Protein AF-A0A242LRC2-F1 (afdb_monomer_lite)

Structure (mmCIF, N/CA/C/O backbone):
data_AF-A0A242LRC2-F1
#
_entry.id   AF-A0A242LRC2-F1
#
loop_
_atom_site.group_PDB
_atom_site.id
_atom_site.type_symbol
_atom_site.label_atom_id
_atom_site.label_alt_id
_atom_site.label_comp_id
_atom_site.label_asym_id
_atom_site.label_entity_id
_atom_site.label_seq_id
_atom_site.pdbx_PDB_ins_code
_atom_site.Cartn_x
_atom_site.Cartn_y
_atom_site.Cartn_z
_atom_site.occupancy
_atom_site.B_iso_or_equiv
_atom_site.auth_seq_id
_atom_site.auth_comp_id
_atom_site.auth_asym_id
_atom_site.auth_atom_id
_atom_site.pdbx_PDB_model_num
ATOM 1 N N . MET A 1 1 ? 8.882 -4.545 10.844 1.00 68.50 1 MET A N 1
ATOM 2 C CA . MET A 1 1 ? 8.292 -4.348 9.499 1.00 68.50 1 MET A CA 1
ATOM 3 C C . MET A 1 1 ? 6.887 -3.809 9.713 1.00 68.50 1 MET A C 1
ATOM 5 O O . MET A 1 1 ? 6.365 -4.014 10.799 1.00 68.50 1 MET A O 1
ATOM 9 N N . ALA A 1 2 ? 6.335 -3.049 8.774 1.00 73.88 2 ALA A N 1
ATOM 10 C CA . ALA A 1 2 ? 4.997 -2.475 8.885 1.00 73.88 2 ALA A CA 1
ATOM 11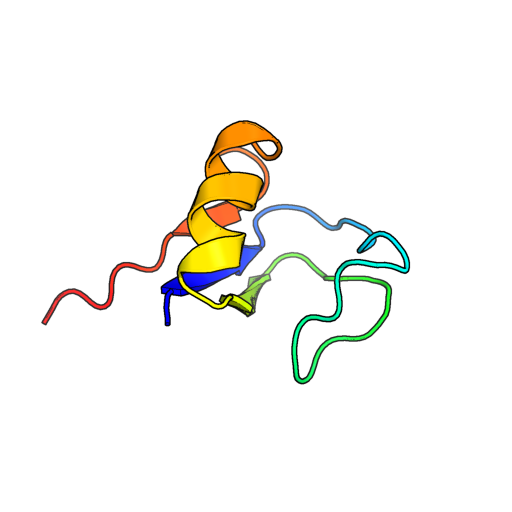 C C . ALA A 1 2 ? 4.138 -3.012 7.740 1.00 73.88 2 ALA A C 1
ATOM 13 O O . ALA A 1 2 ? 4.543 -2.932 6.578 1.00 73.88 2 ALA A O 1
ATOM 14 N N . LYS A 1 3 ? 2.975 -3.566 8.081 1.00 81.81 3 LYS A N 1
ATOM 15 C CA . LYS A 1 3 ? 1.996 -4.039 7.108 1.00 81.81 3 LYS A CA 1
ATOM 16 C C . LYS A 1 3 ? 1.087 -2.889 6.719 1.00 81.81 3 LYS A C 1
ATOM 18 O O . LYS A 1 3 ? 0.618 -2.138 7.574 1.00 81.81 3 LYS A O 1
ATOM 23 N N . TYR A 1 4 ? 0.820 -2.770 5.431 1.00 80.38 4 TYR A N 1
ATOM 24 C CA . TYR A 1 4 ? -0.126 -1.801 4.906 1.00 80.38 4 TYR A CA 1
ATOM 25 C C . TYR A 1 4 ? -1.147 -2.506 4.029 1.00 80.38 4 TYR A C 1
ATOM 27 O O . TYR A 1 4 ? -0.799 -3.356 3.213 1.00 80.38 4 TYR A O 1
ATOM 35 N N . LYS A 1 5 ? -2.414 -2.144 4.186 1.00 84.25 5 LYS A N 1
ATOM 36 C CA . LYS A 1 5 ? -3.493 -2.550 3.300 1.00 84.25 5 LYS A CA 1
ATOM 37 C C . LYS A 1 5 ? -3.664 -1.509 2.212 1.00 84.25 5 LYS A C 1
ATOM 39 O O . LYS A 1 5 ? -3.772 -0.315 2.479 1.00 84.25 5 LYS A O 1
ATOM 44 N N . VAL A 1 6 ? -3.720 -1.978 0.979 1.00 85.44 6 VAL A N 1
ATOM 45 C CA . VAL A 1 6 ? -3.884 -1.130 -0.194 1.00 85.44 6 VAL A CA 1
ATOM 46 C C . VAL A 1 6 ? -5.356 -0.789 -0.359 1.00 85.44 6 VAL A C 1
ATOM 48 O O . VAL A 1 6 ? -6.204 -1.672 -0.472 1.00 85.44 6 VAL A O 1
ATOM 51 N N . LEU A 1 7 ? -5.682 0.500 -0.343 1.00 82.75 7 LEU A N 1
ATOM 52 C CA . LEU A 1 7 ? -7.059 0.988 -0.450 1.00 82.75 7 LEU A CA 1
ATOM 53 C C . LEU A 1 7 ? -7.455 1.351 -1.884 1.00 82.75 7 LEU A C 1
ATOM 55 O O . LEU A 1 7 ? -8.650 1.412 -2.191 1.00 82.75 7 LEU A O 1
ATOM 59 N N . LYS A 1 8 ? -6.475 1.564 -2.764 1.00 82.88 8 LYS A N 1
ATOM 60 C CA . LYS A 1 8 ? -6.657 1.870 -4.186 1.00 82.88 8 LYS A CA 1
ATOM 61 C C . LYS A 1 8 ? -5.574 1.201 -5.008 1.00 82.88 8 LYS A C 1
ATOM 63 O O . LYS A 1 8 ? -4.457 1.067 -4.528 1.00 82.88 8 LYS A O 1
ATOM 68 N N . ASP A 1 9 ? -5.896 0.847 -6.243 1.00 82.69 9 ASP A N 1
ATOM 69 C CA . ASP A 1 9 ? -4.902 0.310 -7.163 1.00 82.69 9 ASP A CA 1
ATOM 70 C C . ASP A 1 9 ? -3.836 1.374 -7.436 1.00 82.69 9 ASP A C 1
ATOM 72 O O . ASP A 1 9 ? -4.156 2.508 -7.802 1.00 82.69 9 ASP A O 1
ATOM 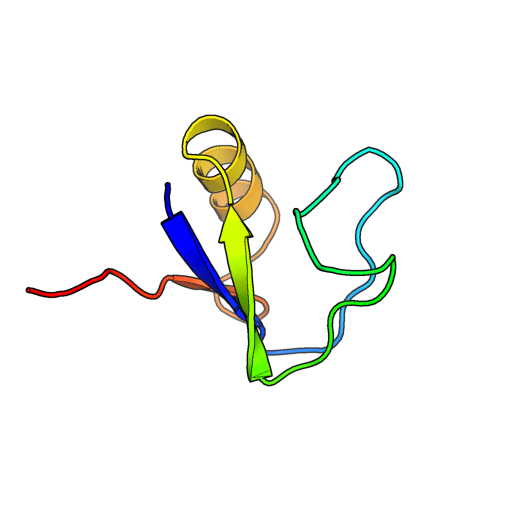76 N N . PHE A 1 10 ? -2.568 1.024 -7.249 1.00 76.62 10 PHE A N 1
ATOM 77 C CA . PHE A 1 10 ? -1.461 1.901 -7.604 1.00 76.62 10 PHE A CA 1
ATOM 78 C C . PHE A 1 10 ? -0.287 1.097 -8.142 1.00 76.62 10 PHE A C 1
ATOM 80 O O . PHE A 1 10 ? -0.083 -0.070 -7.805 1.00 76.62 10 PHE A O 1
ATOM 87 N N . ARG A 1 11 ? 0.501 1.738 -9.004 1.00 76.94 11 ARG A N 1
ATOM 88 C CA . ARG A 1 11 ? 1.726 1.149 -9.532 1.00 76.94 11 ARG A CA 1
ATOM 89 C C . ARG A 1 11 ? 2.889 1.533 -8.628 1.00 76.94 11 ARG A C 1
ATOM 91 O O . ARG A 1 11 ? 3.071 2.709 -8.316 1.00 76.94 11 ARG A O 1
ATOM 98 N N . LEU A 1 12 ? 3.669 0.546 -8.208 1.00 70.19 12 LEU A N 1
ATOM 99 C CA . LEU A 1 12 ? 4.943 0.792 -7.554 1.00 70.19 12 LEU A CA 1
ATOM 100 C C . LEU A 1 12 ? 5.896 1.406 -8.574 1.00 70.19 12 LEU A C 1
ATOM 102 O O . LEU A 1 12 ? 6.013 0.939 -9.706 1.00 70.19 12 LEU A O 1
ATOM 106 N N . LEU A 1 13 ? 6.589 2.463 -8.163 1.00 68.50 13 LEU A N 1
ATOM 107 C CA . LEU A 1 13 ? 7.708 2.986 -8.938 1.00 68.50 13 LEU A CA 1
ATOM 108 C C . LEU A 1 13 ? 8.821 1.932 -8.973 1.00 68.50 13 LEU A C 1
ATOM 110 O O . LEU A 1 13 ? 9.013 1.205 -8.002 1.00 68.50 13 LEU A O 1
ATOM 114 N N . GLU A 1 14 ? 9.596 1.887 -10.055 1.00 57.03 14 GLU A N 1
ATOM 115 C CA . GLU A 1 14 ? 10.610 0.851 -10.335 1.00 57.03 14 GLU A CA 1
ATOM 116 C C . GLU A 1 14 ? 11.650 0.666 -9.200 1.00 57.03 14 GLU A C 1
ATOM 118 O O . GLU A 1 14 ? 12.186 -0.418 -8.972 1.00 57.03 14 GLU A O 1
ATOM 123 N N . ASN A 1 15 ? 11.858 1.709 -8.388 1.00 60.56 15 ASN A N 1
ATOM 124 C CA . ASN A 1 15 ? 12.754 1.709 -7.226 1.00 60.56 15 ASN A CA 1
ATOM 125 C C . ASN A 1 15 ? 12.100 1.227 -5.908 1.00 60.56 15 ASN A C 1
ATOM 127 O O . ASN A 1 15 ? 12.775 1.019 -4.890 1.00 60.56 15 ASN A O 1
ATOM 131 N N . GLN A 1 16 ? 10.785 1.015 -5.898 1.00 63.38 16 GLN A N 1
ATOM 132 C CA . GLN A 1 16 ? 10.000 0.553 -4.757 1.00 63.38 16 GLN A CA 1
ATOM 133 C C . GLN A 1 16 ? 9.669 -0.939 -4.885 1.00 63.38 16 GLN A C 1
ATOM 135 O O . GLN A 1 16 ? 8.530 -1.337 -5.078 1.00 63.38 16 GLN A O 1
ATOM 140 N N .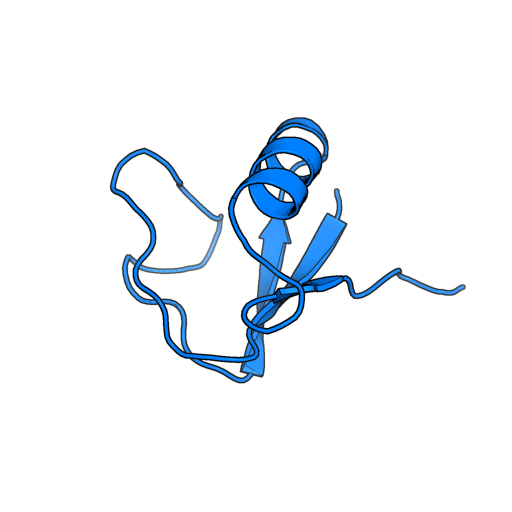 LYS A 1 17 ? 10.676 -1.804 -4.717 1.00 56.16 17 LYS A N 1
ATOM 141 C CA . LYS A 1 17 ? 10.435 -3.248 -4.556 1.00 56.16 17 LYS A CA 1
ATOM 142 C C . LYS A 1 17 ? 9.698 -3.548 -3.247 1.00 56.16 17 LYS A C 1
ATOM 144 O O . LYS A 1 17 ? 10.281 -3.397 -2.173 1.00 56.16 17 LYS A O 1
ATOM 149 N N . VAL A 1 18 ? 8.446 -3.972 -3.336 1.00 63.81 18 VAL A N 1
ATOM 150 C CA . VAL A 1 18 ? 7.715 -4.611 -2.237 1.00 63.81 18 VAL A CA 1
ATOM 151 C C . VAL A 1 18 ? 7.839 -6.120 -2.439 1.00 63.81 18 VAL A C 1
ATOM 153 O O . VAL A 1 18 ? 7.606 -6.619 -3.537 1.00 63.81 18 VAL A O 1
ATOM 156 N N . SER A 1 19 ? 8.272 -6.852 -1.411 1.00 52.97 19 SER A N 1
ATOM 157 C CA . SER A 1 19 ? 8.444 -8.307 -1.516 1.00 52.97 19 SER A CA 1
ATOM 158 C C . SER A 1 19 ? 7.099 -8.984 -1.770 1.00 52.97 19 SER A C 1
ATOM 160 O O . SER A 1 19 ? 6.154 -8.755 -1.024 1.00 52.97 19 SER A O 1
ATOM 162 N N . GLY A 1 20 ? 7.030 -9.837 -2.795 1.00 55.62 20 GLY A N 1
ATOM 163 C CA . GLY A 1 20 ? 5.828 -10.619 -3.107 1.00 55.62 20 GLY A CA 1
ATOM 164 C C . GLY A 1 20 ? 4.742 -9.870 -3.882 1.00 55.62 20 GLY A C 1
ATOM 165 O O . GLY A 1 20 ? 3.642 -10.397 -4.018 1.00 55.62 20 GLY A O 1
ATOM 166 N N . VAL A 1 21 ? 5.030 -8.674 -4.405 1.00 59.84 21 VAL A N 1
ATOM 167 C CA . VAL A 1 21 ? 4.064 -7.880 -5.177 1.00 59.84 21 VAL A CA 1
ATOM 168 C C . VAL A 1 21 ? 4.691 -7.445 -6.497 1.00 59.84 21 VAL A C 1
ATOM 170 O O . VAL A 1 21 ? 5.853 -7.039 -6.534 1.00 59.84 21 VAL A O 1
ATOM 173 N N . GLY A 1 22 ? 3.933 -7.578 -7.587 1.00 65.44 22 GLY A N 1
ATOM 174 C CA . GLY A 1 22 ? 4.345 -7.101 -8.907 1.00 65.44 22 GLY A CA 1
ATOM 175 C C . GLY A 1 22 ? 4.375 -5.572 -8.991 1.00 65.44 22 GLY A C 1
ATOM 176 O O . GLY A 1 22 ? 4.158 -4.869 -8.008 1.00 65.44 22 GLY A O 1
ATOM 177 N N . GLU A 1 23 ? 4.610 -5.037 -10.188 1.00 69.81 23 GLU A N 1
ATOM 178 C CA . GLU A 1 23 ? 4.608 -3.584 -10.417 1.00 69.81 23 GLU A CA 1
ATOM 179 C C . GLU A 1 23 ? 3.266 -2.923 -10.084 1.00 69.81 23 GLU A C 1
ATOM 181 O O . GLU A 1 23 ? 3.233 -1.750 -9.733 1.00 69.81 23 GLU A O 1
ATOM 186 N N . ILE A 1 24 ? 2.161 -3.661 -10.186 1.00 76.38 24 ILE A N 1
ATOM 187 C CA . ILE A 1 24 ? 0.814 -3.175 -9.892 1.00 76.38 24 ILE A CA 1
ATOM 188 C C . ILE A 1 24 ? 0.360 -3.783 -8.571 1.00 76.38 24 ILE A C 1
ATOM 190 O O . ILE A 1 24 ? 0.323 -5.005 -8.415 1.00 76.38 24 ILE A O 1
ATOM 194 N N . VAL A 1 25 ? -0.012 -2.917 -7.634 1.00 77.44 25 VAL A N 1
ATOM 195 C CA . VAL A 1 25 ? -0.588 -3.300 -6.352 1.00 77.44 25 VAL A CA 1
ATOM 196 C C . VAL A 1 25 ? -2.078 -3.041 -6.410 1.00 77.44 25 VAL A C 1
ATOM 198 O O . VAL A 1 25 ? -2.516 -1.906 -6.584 1.00 77.44 25 VAL A O 1
ATOM 201 N N . THR A 1 26 ? -2.853 -4.105 -6.275 1.00 80.44 26 THR A N 1
ATOM 202 C CA . THR A 1 26 ? -4.311 -4.044 -6.282 1.00 80.44 26 THR A CA 1
ATOM 203 C C . THR A 1 26 ? -4.869 -3.684 -4.909 1.00 80.44 26 THR A C 1
ATOM 205 O O . THR A 1 26 ? -4.324 -4.053 -3.866 1.00 80.44 26 THR A O 1
ATOM 208 N N . LYS A 1 27 ? -6.010 -3.004 -4.901 1.00 85.81 27 LYS A N 1
ATOM 209 C CA . LYS A 1 27 ? -6.838 -2.733 -3.735 1.00 85.81 27 LYS A CA 1
ATOM 210 C C . LYS A 1 27 ? -7.181 -4.035 -3.021 1.00 85.81 27 LYS A C 1
ATOM 212 O O . LYS A 1 27 ? -7.603 -5.012 -3.629 1.00 85.81 27 LYS A O 1
ATOM 217 N N . GLY A 1 28 ? -7.040 -4.016 -1.703 1.00 81.81 28 GLY A N 1
ATOM 218 C CA . GLY A 1 28 ? -7.248 -5.162 -0.827 1.00 81.81 28 GLY A CA 1
ATOM 219 C C . GLY A 1 28 ? -5.984 -5.982 -0.579 1.00 81.81 28 GLY A C 1
ATOM 220 O O . GLY A 1 28 ? -5.966 -6.745 0.384 1.00 81.81 28 GLY A O 1
ATOM 221 N N . THR A 1 29 ? -4.920 -5.791 -1.364 1.00 83.50 29 THR A N 1
ATOM 222 C CA . THR A 1 29 ? -3.636 -6.454 -1.122 1.00 83.50 29 THR A CA 1
ATOM 223 C C . THR A 1 29 ? -2.996 -5.919 0.155 1.00 83.50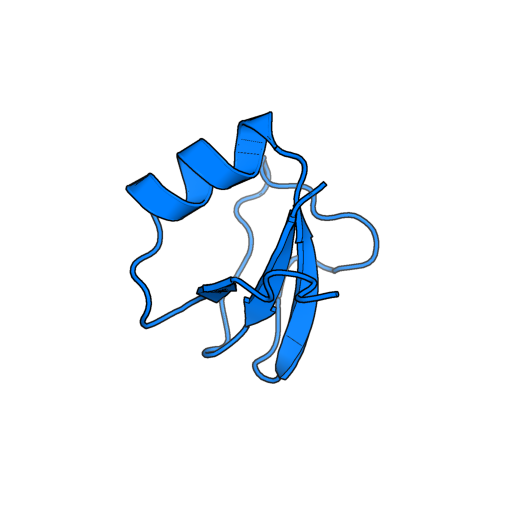 29 THR A C 1
ATOM 225 O O . THR A 1 29 ? -2.983 -4.712 0.411 1.00 83.50 29 THR A O 1
ATOM 228 N N . VAL A 1 30 ? -2.453 -6.829 0.960 1.00 83.31 30 VAL A N 1
ATOM 229 C CA . VAL A 1 30 ? -1.632 -6.491 2.123 1.00 83.31 30 VAL A CA 1
ATOM 230 C C . VAL A 1 30 ? -0.175 -6.560 1.707 1.00 83.31 30 VAL A C 1
ATOM 232 O O . VAL A 1 30 ? 0.274 -7.562 1.155 1.00 83.31 30 VAL A O 1
ATOM 235 N N . ILE A 1 31 ? 0.548 -5.477 1.956 1.00 79.25 31 ILE A N 1
ATOM 236 C CA . ILE A 1 31 ? 1.950 -5.339 1.602 1.00 79.25 31 ILE A CA 1
ATOM 237 C C . ILE A 1 31 ? 2.803 -5.137 2.846 1.00 79.25 31 ILE A C 1
ATOM 239 O O . ILE A 1 31 ? 2.494 -4.313 3.708 1.00 79.25 31 ILE A O 1
ATOM 243 N N . ASP A 1 32 ? 3.906 -5.874 2.917 1.00 77.25 32 ASP A N 1
ATOM 244 C CA . ASP A 1 32 ? 4.905 -5.722 3.966 1.00 77.25 32 ASP A CA 1
ATOM 245 C C . ASP A 1 32 ? 5.972 -4.719 3.532 1.00 77.25 32 ASP A C 1
ATOM 247 O O . ASP A 1 32 ? 6.738 -4.931 2.587 1.00 77.25 32 ASP A O 1
ATOM 251 N N . ILE A 1 33 ? 6.035 -3.602 4.251 1.00 75.00 33 ILE A N 1
ATOM 252 C CA . ILE A 1 33 ? 6.984 -2.524 4.006 1.00 75.00 33 ILE A CA 1
ATOM 253 C C . ILE A 1 33 ? 7.995 -2.486 5.153 1.00 75.00 33 ILE A C 1
ATOM 255 O O . ILE A 1 33 ? 7.677 -2.596 6.340 1.00 75.00 33 ILE A O 1
ATOM 259 N N . THR A 1 34 ? 9.275 -2.331 4.821 1.00 73.69 34 THR A N 1
ATOM 260 C CA . THR A 1 34 ? 10.321 -2.174 5.838 1.00 73.69 34 THR A CA 1
ATOM 261 C C . THR A 1 34 ? 10.150 -0.847 6.584 1.00 73.69 34 THR A C 1
ATOM 263 O O . THR A 1 34 ? 9.722 0.144 6.003 1.00 73.69 34 THR A O 1
ATOM 266 N N . ALA A 1 35 ? 10.525 -0.777 7.867 1.00 68.50 35 ALA A N 1
ATOM 267 C CA . ALA A 1 35 ? 10.307 0.426 8.689 1.00 68.50 35 ALA A CA 1
ATOM 268 C C . ALA A 1 35 ? 10.967 1.696 8.105 1.00 68.50 35 ALA A C 1
ATOM 270 O O . ALA A 1 35 ? 10.419 2.789 8.202 1.00 68.50 35 ALA A O 1
ATOM 271 N N . LYS A 1 36 ? 12.112 1.545 7.421 1.00 69.00 36 LYS A N 1
ATOM 272 C CA . LYS A 1 36 ? 12.781 2.647 6.706 1.00 69.00 36 LYS A CA 1
ATOM 273 C C . LYS A 1 36 ? 11.957 3.179 5.528 1.00 69.00 36 LYS A C 1
ATOM 275 O O . LYS A 1 36 ? 12.035 4.361 5.217 1.00 69.00 36 LYS A O 1
ATOM 280 N N . ARG A 1 37 ? 11.180 2.314 4.868 1.00 70.38 37 ARG A N 1
ATOM 281 C CA . ARG A 1 37 ? 10.292 2.679 3.756 1.00 70.38 37 ARG A CA 1
ATOM 282 C C . ARG A 1 37 ? 8.910 3.115 4.231 1.00 70.38 37 ARG A C 1
ATOM 284 O O . ARG A 1 37 ? 8.332 3.975 3.587 1.00 70.38 37 ARG A O 1
ATOM 291 N N . ALA A 1 38 ? 8.430 2.610 5.367 1.00 67.81 38 ALA A N 1
ATOM 292 C CA . ALA A 1 38 ? 7.186 3.042 6.007 1.00 67.81 38 ALA A CA 1
ATOM 293 C C . ALA A 1 38 ? 7.145 4.568 6.202 1.00 67.81 38 ALA A C 1
ATOM 295 O O . ALA A 1 38 ? 6.198 5.212 5.773 1.00 67.81 38 ALA A O 1
ATOM 296 N N . ALA A 1 39 ? 8.231 5.163 6.708 1.00 69.12 39 ALA A N 1
ATOM 297 C CA . ALA A 1 39 ? 8.330 6.616 6.873 1.00 69.12 39 ALA A CA 1
ATOM 298 C C . ALA A 1 39 ? 8.341 7.397 5.541 1.00 69.12 39 ALA A C 1
ATOM 300 O O . ALA A 1 39 ? 7.910 8.546 5.490 1.00 69.12 39 ALA A O 1
ATOM 301 N N . ALA A 1 40 ? 8.854 6.802 4.459 1.00 68.94 40 ALA A N 1
ATOM 302 C CA . ALA A 1 40 ? 8.808 7.409 3.128 1.00 68.94 40 ALA A CA 1
ATOM 303 C C . ALA A 1 40 ? 7.403 7.302 2.524 1.00 68.94 40 ALA A C 1
ATOM 305 O O . ALA A 1 40 ? 6.927 8.244 1.901 1.00 68.94 40 ALA A O 1
ATOM 306 N N . VAL A 1 41 ? 6.736 6.173 2.743 1.00 70.19 41 VAL A N 1
ATOM 307 C CA . VAL A 1 41 ? 5.358 5.927 2.330 1.00 70.19 41 VAL A CA 1
ATOM 308 C C . VAL A 1 41 ? 4.411 6.884 3.044 1.00 70.19 41 VAL A C 1
ATOM 310 O O . VAL A 1 41 ? 3.701 7.600 2.365 1.00 70.19 41 VAL A O 1
ATOM 313 N N . GLU A 1 42 ? 4.482 7.017 4.366 1.00 68.81 42 GLU A N 1
ATOM 314 C CA . GLU A 1 42 ? 3.635 7.950 5.133 1.00 68.81 42 GLU A CA 1
ATOM 315 C C . GLU A 1 42 ? 3.826 9.423 4.734 1.00 68.81 42 GLU A C 1
ATOM 317 O O . GLU A 1 42 ? 2.932 10.236 4.935 1.00 68.81 42 GLU A O 1
ATOM 322 N N . LYS A 1 43 ? 4.976 9.779 4.147 1.00 71.50 43 LYS A N 1
ATOM 323 C CA . LYS A 1 43 ? 5.237 11.132 3.629 1.00 71.50 43 LYS A CA 1
ATOM 324 C C . LYS A 1 43 ? 4.772 11.359 2.191 1.00 71.50 43 LYS A C 1
ATOM 326 O O . LYS A 1 43 ? 4.588 12.508 1.811 1.00 71.50 43 LYS A O 1
ATOM 331 N N . ASN A 1 44 ? 4.676 10.305 1.380 1.00 67.50 44 ASN A N 1
ATOM 332 C CA . ASN A 1 44 ? 4.391 10.411 -0.060 1.00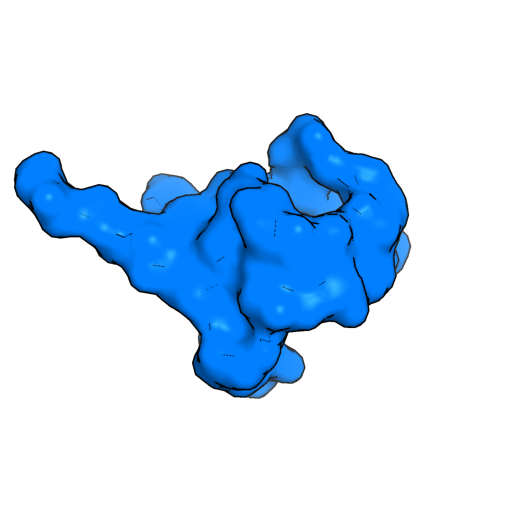 67.50 44 ASN A CA 1
ATOM 333 C C . ASN A 1 44 ? 3.018 9.844 -0.450 1.00 67.50 44 ASN A C 1
ATOM 335 O O . ASN A 1 44 ? 2.514 10.149 -1.526 1.00 67.50 44 ASN A O 1
ATOM 339 N N . LEU A 1 45 ? 2.436 8.991 0.388 1.00 68.50 45 LEU A N 1
ATOM 340 C CA . LEU A 1 45 ? 1.158 8.328 0.187 1.00 68.50 45 LEU A CA 1
ATOM 341 C C . LEU A 1 45 ? 0.255 8.688 1.362 1.00 68.50 45 LEU A C 1
ATOM 343 O O . LEU A 1 45 ? 0.478 8.264 2.494 1.00 68.50 45 LEU A O 1
ATOM 347 N N . ASP A 1 46 ? -0.778 9.466 1.062 1.00 66.94 46 ASP A N 1
ATOM 348 C CA . ASP A 1 46 ? -1.844 9.783 2.005 1.00 66.94 46 ASP A CA 1
ATOM 349 C C . ASP A 1 46 ? -2.636 8.535 2.418 1.00 66.94 46 ASP A C 1
ATOM 351 O O . ASP A 1 46 ? -2.706 7.535 1.689 1.00 66.94 46 ASP A O 1
ATOM 355 N N . SER A 1 47 ? -3.353 8.643 3.541 1.00 69.50 47 SER A N 1
ATOM 356 C CA . SER A 1 47 ? -4.230 7.600 4.106 1.00 69.50 47 SER A CA 1
ATOM 357 C C . SER A 1 47 ? -5.340 7.122 3.157 1.00 69.50 47 SER A C 1
ATOM 359 O O . SER A 1 47 ? -6.052 6.174 3.457 1.00 69.50 47 SER A O 1
ATOM 361 N N . SER A 1 48 ? -5.498 7.765 1.998 1.00 76.38 48 SER A N 1
ATOM 362 C CA . SER A 1 48 ? -6.400 7.346 0.921 1.00 76.38 48 SER A CA 1
ATOM 363 C C . SER A 1 48 ? -5.873 6.180 0.071 1.00 76.38 48 SER A C 1
ATOM 365 O O . SER A 1 48 ? -6.657 5.573 -0.660 1.00 76.38 48 SER A O 1
ATOM 367 N N . TYR A 1 49 ? -4.567 5.891 0.111 1.00 75.75 49 TYR A N 1
ATOM 368 C CA . TYR A 1 49 ? -3.931 4.839 -0.695 1.00 75.75 49 TYR A CA 1
ATOM 369 C C . TYR A 1 49 ? -3.499 3.637 0.135 1.00 75.75 49 TYR A C 1
ATOM 371 O O . TYR A 1 49 ? -3.644 2.499 -0.318 1.00 75.75 49 TYR A O 1
ATOM 379 N N . LEU A 1 50 ? -2.981 3.882 1.338 1.00 80.56 50 LEU A N 1
ATOM 380 C CA . LEU A 1 50 ? -2.482 2.846 2.229 1.00 80.56 50 LEU A CA 1
ATOM 381 C C . LEU A 1 50 ? -3.012 3.053 3.640 1.00 80.56 50 LEU A C 1
ATOM 383 O O . LEU A 1 50 ? -2.867 4.120 4.230 1.00 80.56 50 LEU A O 1
ATOM 387 N N . GLU A 1 51 ? -3.586 1.992 4.187 1.00 83.56 51 GLU A N 1
ATOM 388 C CA . GLU A 1 51 ? -4.000 1.905 5.578 1.00 83.56 51 GLU A CA 1
ATOM 389 C C . GLU A 1 51 ? -2.960 1.086 6.330 1.00 83.56 51 GLU A C 1
ATOM 391 O O . GLU A 1 51 ? -2.679 -0.059 5.970 1.00 83.56 51 GLU A O 1
ATOM 396 N N . ARG A 1 52 ? -2.345 1.668 7.359 1.00 81.50 52 ARG A N 1
ATOM 397 C CA . ARG A 1 52 ? -1.396 0.934 8.191 1.00 81.50 52 ARG A CA 1
ATOM 398 C C . ARG A 1 52 ? -2.162 -0.105 8.996 1.00 81.50 52 ARG A C 1
ATOM 400 O O . ARG A 1 52 ? -2.930 0.239 9.889 1.00 81.50 52 ARG A O 1
ATOM 407 N N . LEU A 1 53 ? -1.908 -1.374 8.703 1.00 78.19 53 LEU A N 1
ATOM 408 C CA . LEU A 1 53 ? -2.322 -2.470 9.559 1.00 78.19 53 LEU A CA 1
ATOM 409 C C . LEU A 1 53 ? -1.308 -2.516 10.699 1.00 78.19 53 LEU A C 1
ATOM 411 O O . LEU A 1 53 ? -0.309 -3.235 10.644 1.00 78.19 53 LEU A O 1
ATOM 415 N N . SER A 1 54 ? -1.509 -1.658 11.698 1.00 63.34 54 SER A N 1
ATOM 416 C CA . SER A 1 54 ? -0.882 -1.872 12.995 1.00 63.34 54 SER A CA 1
ATOM 417 C C . SER A 1 54 ? -1.340 -3.249 13.461 1.00 63.34 54 SER A C 1
ATOM 419 O O . SER A 1 54 ? -2.539 -3.484 13.600 1.00 63.34 54 SER A O 1
ATOM 421 N N . ASP A 1 55 ? -0.390 -4.172 13.606 1.00 51.69 55 ASP A N 1
ATOM 422 C CA . ASP A 1 55 ? -0.596 -5.446 14.290 1.00 51.69 55 ASP A CA 1
ATOM 423 C C . ASP A 1 55 ? -0.907 -5.073 15.750 1.00 51.69 55 ASP A C 1
ATOM 425 O O . ASP A 1 55 ? -0.018 -4.925 16.585 1.00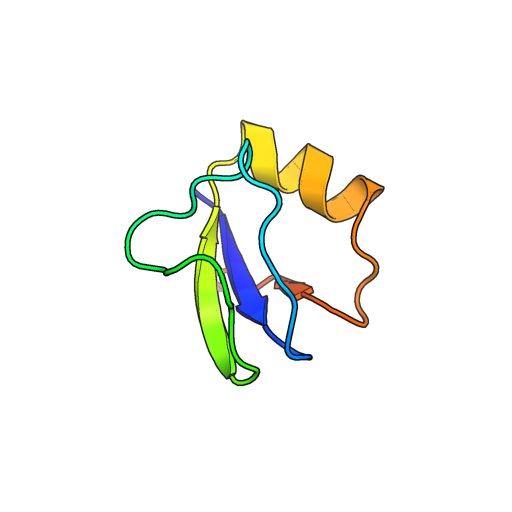 51.69 55 ASP A O 1
ATOM 429 N N . GLU A 1 56 ? -2.168 -4.745 16.026 1.00 46.03 56 GLU A N 1
ATOM 430 C CA . GLU A 1 56 ? -2.661 -4.571 17.382 1.00 46.03 56 GLU A CA 1
ATOM 431 C C . GLU A 1 56 ? -2.938 -5.969 17.933 1.00 46.03 56 GLU A C 1
ATOM 433 O O . GLU A 1 56 ? -4.053 -6.488 17.840 1.00 46.03 56 GLU A O 1
ATOM 438 N N . LYS A 1 57 ? -1.870 -6.600 18.432 1.00 39.69 57 LYS A N 1
ATOM 439 C CA . LYS A 1 57 ? -1.855 -7.312 19.714 1.00 39.69 57 LYS A CA 1
ATOM 440 C C . LYS A 1 57 ? -0.447 -7.697 20.148 1.00 39.69 57 LYS A C 1
ATOM 442 O O . LYS A 1 57 ? 0.271 -8.339 19.354 1.00 39.69 57 LYS A O 1
#

Foldseek 3Di:
DWKKAFQAKDADDPPDDFPPDDRIDHHRDITDDDPVVVVVCVVPPPCNTIDTPPPDD

Sequence (57 aa):
MAKYKVLKDFRLLENQKVSGVGEIVTKGTVIDITAKRAAAVEKNLDSSYLERLSDEK

pLDDT: mean 71.35, std 10.21, range [39.69, 85.81]

Secondary structure (DSSP, 8-state):
-EEEEESS-EEPPTT---TT--SEEPTT-EEEE-HHHHHHHHHHS-TTTEEEE----

Radius of gyration: 10.4 Å; chains: 1; bounding box: 20×22×30 Å